Protein AF-A0A7S1F4M5-F1 (afdb_monomer_lite)

Foldseek 3Di:
DDADDDDDDPDPDDDDDDDDDDDDDDDDDDDDDDDDDDDDDDDDDPPPPPPPPDDDDPDDPPDDPDPDPFYEAEAEAAQCALVPVVVVVCVQVVHDNVPGPYYAYEAEHQDQVNVVSLVVVCVVPPPRYDYHYNPDDDDDDDDDDDDDPPPDPPDDPD

pLDDT: mean 70.8, std 24.39, range [31.34, 98.19]

Organism: Noctiluca scintillans (NCBI:txid2966)

Structure (mmCIF, N/CA/C/O backbone):
data_AF-A0A7S1F4M5-F1
#
_entry.id   AF-A0A7S1F4M5-F1
#
loop_
_atom_site.group_PDB
_atom_site.id
_atom_site.type_symbol
_atom_site.label_atom_id
_atom_site.label_alt_id
_atom_site.label_comp_id
_atom_site.label_asym_id
_atom_site.label_entity_id
_atom_site.label_seq_id
_atom_site.pdbx_PDB_ins_code
_atom_site.Cartn_x
_atom_site.Cartn_y
_atom_site.Cartn_z
_atom_site.occupancy
_atom_site.B_iso_or_equiv
_atom_site.auth_seq_id
_atom_site.auth_comp_id
_atom_site.auth_asym_id
_atom_site.auth_atom_id
_atom_site.pd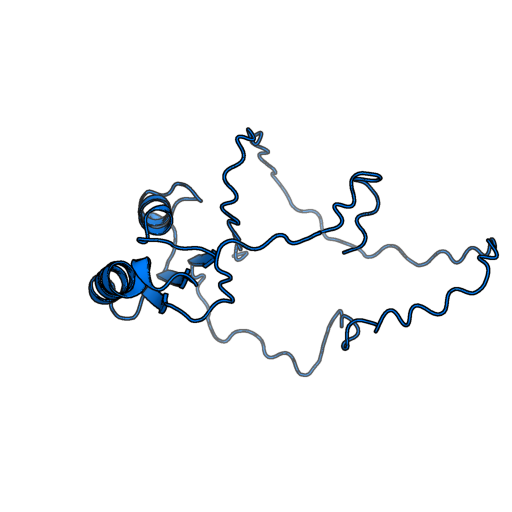bx_PDB_model_num
ATOM 1 N N . MET A 1 1 ? 18.907 2.461 -12.828 1.00 35.09 1 MET A N 1
ATOM 2 C CA . MET A 1 1 ? 17.704 3.232 -12.446 1.00 35.09 1 MET A CA 1
ATOM 3 C C . MET A 1 1 ? 17.671 3.267 -10.923 1.00 35.09 1 MET A C 1
ATOM 5 O O . MET A 1 1 ? 17.673 2.179 -10.357 1.00 35.09 1 MET A O 1
ATOM 9 N N . PRO A 1 2 ? 17.770 4.424 -10.244 1.00 32.53 2 PRO A N 1
ATOM 10 C CA . PRO A 1 2 ? 17.707 4.450 -8.785 1.00 32.53 2 PRO A CA 1
ATOM 11 C C . PRO A 1 2 ? 16.280 4.119 -8.330 1.00 32.53 2 PRO A C 1
ATOM 13 O O . PRO A 1 2 ? 15.313 4.613 -8.906 1.00 32.53 2 PRO A O 1
ATOM 16 N N . ALA A 1 3 ? 16.154 3.247 -7.332 1.00 31.34 3 ALA A N 1
ATOM 17 C CA . ALA A 1 3 ? 14.890 3.010 -6.650 1.00 31.34 3 ALA A CA 1
ATOM 18 C C . ALA A 1 3 ? 14.634 4.192 -5.708 1.00 31.34 3 ALA A C 1
ATOM 20 O O . ALA A 1 3 ? 15.460 4.483 -4.844 1.00 31.34 3 ALA A O 1
ATOM 21 N N . VAL A 1 4 ? 13.522 4.893 -5.906 1.00 36.38 4 VAL A N 1
ATOM 22 C CA . VAL A 1 4 ? 13.060 5.937 -4.989 1.00 36.38 4 VAL A CA 1
ATOM 23 C C . VAL A 1 4 ? 12.174 5.248 -3.956 1.00 36.38 4 VAL A C 1
ATOM 25 O O . VAL A 1 4 ? 11.145 4.677 -4.310 1.00 36.38 4 VAL A O 1
ATOM 28 N N . PHE A 1 5 ? 12.606 5.258 -2.698 1.00 31.44 5 PHE A N 1
ATOM 29 C CA . PHE A 1 5 ? 11.812 4.792 -1.566 1.00 31.44 5 PHE A CA 1
ATOM 30 C C . PHE A 1 5 ? 11.112 6.003 -0.954 1.00 31.44 5 PHE A C 1
ATOM 32 O O . PHE A 1 5 ? 11.776 6.926 -0.487 1.00 31.44 5 PHE A O 1
ATOM 39 N N . ILE A 1 6 ? 9.781 6.013 -0.985 1.00 41.81 6 ILE A N 1
ATOM 40 C CA . ILE A 1 6 ? 8.967 7.031 -0.320 1.00 41.81 6 ILE A CA 1
ATOM 41 C C . ILE A 1 6 ? 8.273 6.332 0.839 1.00 41.81 6 ILE A C 1
ATOM 43 O O . ILE A 1 6 ? 7.381 5.514 0.632 1.00 41.81 6 ILE A O 1
ATOM 47 N N . VAL A 1 7 ? 8.720 6.634 2.054 1.00 34.84 7 VAL A N 1
ATOM 48 C CA . VAL A 1 7 ? 8.023 6.260 3.285 1.00 34.84 7 VAL A CA 1
ATOM 49 C C . VAL A 1 7 ? 7.142 7.450 3.643 1.00 34.84 7 VAL A C 1
ATOM 51 O O . VAL A 1 7 ? 7.656 8.506 4.011 1.00 34.84 7 VAL A O 1
ATOM 54 N N . SER A 1 8 ? 5.827 7.318 3.468 1.00 40.72 8 SER A N 1
ATOM 55 C CA . SER A 1 8 ? 4.873 8.327 3.926 1.00 40.72 8 SER A CA 1
ATOM 56 C C . SER A 1 8 ? 4.422 7.939 5.332 1.00 40.72 8 SER A C 1
ATOM 58 O O . SER A 1 8 ? 3.756 6.930 5.523 1.00 40.72 8 SER A O 1
ATOM 60 N N . LEU A 1 9 ? 4.838 8.723 6.324 1.00 36.06 9 LEU A N 1
ATOM 61 C CA . LEU A 1 9 ? 4.267 8.694 7.668 1.00 36.06 9 LEU A CA 1
ATOM 62 C C . LEU A 1 9 ? 3.136 9.720 7.687 1.00 36.06 9 LEU A C 1
ATOM 64 O O . LEU A 1 9 ? 3.389 10.921 7.785 1.00 36.06 9 LEU A O 1
ATOM 68 N N . SER A 1 10 ? 1.894 9.265 7.549 1.00 36.19 10 SER A N 1
ATOM 69 C CA . SER A 1 10 ? 0.720 10.131 7.659 1.00 36.19 10 SER A CA 1
ATOM 70 C C . SER A 1 10 ? 0.434 10.431 9.132 1.00 36.19 10 SER A C 1
ATOM 72 O O . SER A 1 10 ? -0.481 9.879 9.731 1.00 36.19 10 SER A O 1
ATOM 74 N N . PHE A 1 11 ? 1.216 11.327 9.735 1.00 35.19 11 PHE A N 1
ATOM 75 C CA . PHE A 1 11 ? 0.736 12.091 10.884 1.00 35.19 11 PHE A CA 1
ATOM 76 C C . PHE A 1 11 ? -0.066 13.275 10.348 1.00 35.19 11 PHE A C 1
ATOM 78 O O . PHE A 1 11 ? 0.411 14.024 9.497 1.00 35.19 11 PHE A O 1
ATOM 85 N N . VAL A 1 12 ? -1.294 13.446 10.837 1.00 39.84 12 VAL A N 1
ATOM 86 C CA . VAL A 1 12 ? -2.144 14.598 10.517 1.00 39.84 12 VAL A CA 1
ATOM 87 C C . VAL A 1 12 ? -1.520 15.849 11.142 1.00 39.84 12 VAL A C 1
ATOM 89 O O . VAL A 1 12 ? -1.871 16.264 12.240 1.00 39.84 12 VAL A O 1
ATOM 92 N N . ALA A 1 13 ? -0.553 16.444 10.454 1.00 36.97 13 ALA A N 1
ATOM 93 C CA . ALA A 1 13 ? -0.017 17.757 10.762 1.00 36.97 13 ALA A CA 1
ATOM 94 C C . ALA A 1 13 ? 0.169 18.507 9.442 1.00 36.97 13 ALA A C 1
ATOM 96 O O . ALA A 1 13 ? 0.966 18.118 8.592 1.00 36.97 13 ALA A O 1
ATOM 97 N N . ASN A 1 14 ? -0.612 19.575 9.268 1.00 39.06 14 ASN A N 1
ATOM 98 C CA . ASN A 1 14 ? -0.463 20.529 8.175 1.00 39.06 14 ASN A CA 1
ATOM 99 C C . ASN A 1 14 ? 0.981 21.049 8.138 1.00 39.06 14 ASN A C 1
ATOM 101 O O . ASN A 1 14 ? 1.349 21.902 8.944 1.00 39.06 14 ASN A O 1
ATOM 105 N N . LEU A 1 15 ? 1.785 20.569 7.190 1.00 34.06 15 LEU A N 1
ATOM 106 C CA . LEU A 1 15 ? 3.085 21.151 6.890 1.00 34.06 15 LEU A CA 1
ATOM 107 C C . LEU A 1 15 ? 3.311 21.156 5.376 1.00 34.06 15 LEU A C 1
ATOM 109 O O . LEU A 1 15 ? 3.397 20.116 4.727 1.00 34.06 15 LEU A O 1
ATOM 113 N N . TYR A 1 16 ? 3.375 22.363 4.819 1.00 35.25 16 TYR A N 1
ATOM 114 C CA . TYR A 1 16 ? 3.727 22.621 3.428 1.00 35.25 16 TYR A CA 1
ATOM 115 C C . TYR A 1 16 ? 5.172 22.173 3.173 1.00 35.25 16 TYR A C 1
ATOM 117 O O . TYR A 1 16 ? 6.087 22.667 3.831 1.00 35.25 16 TYR A O 1
ATOM 125 N N . ILE A 1 17 ? 5.396 21.285 2.200 1.00 36.62 17 ILE A N 1
ATOM 126 C CA . ILE A 1 17 ? 6.747 20.936 1.744 1.00 36.62 17 ILE A CA 1
ATOM 127 C C . ILE A 1 17 ? 7.027 21.600 0.395 1.00 36.62 17 ILE A C 1
ATOM 129 O O . ILE A 1 17 ? 6.316 21.419 -0.591 1.00 36.62 17 ILE A O 1
ATOM 133 N N . VAL A 1 18 ? 8.101 22.387 0.407 1.00 35.84 18 VAL A N 1
ATOM 134 C CA . VAL A 1 18 ? 8.717 23.099 -0.712 1.00 35.84 18 VAL A CA 1
ATOM 135 C C . VAL A 1 18 ? 9.289 22.101 -1.723 1.00 35.84 18 VAL A C 1
ATOM 137 O O . VAL A 1 18 ? 10.049 21.201 -1.374 1.00 35.84 18 VAL A O 1
ATOM 140 N N . THR A 1 19 ? 8.964 22.290 -3.000 1.00 39.75 19 THR A N 1
ATOM 141 C CA . THR A 1 19 ? 9.578 21.584 -4.130 1.00 39.75 19 THR A CA 1
ATOM 142 C C . THR A 1 19 ? 11.068 21.908 -4.242 1.00 39.75 19 THR A C 1
ATOM 144 O O . THR A 1 19 ? 11.424 23.050 -4.531 1.00 39.75 19 THR A O 1
ATOM 147 N N . ALA A 1 20 ? 11.935 20.901 -4.114 1.00 35.94 20 ALA A N 1
ATOM 148 C CA . ALA A 1 20 ? 13.332 20.982 -4.534 1.00 35.94 20 ALA A CA 1
ATOM 149 C C . ALA A 1 20 ? 13.556 20.084 -5.760 1.00 35.94 20 ALA A C 1
ATOM 151 O O . ALA A 1 20 ? 13.644 18.861 -5.665 1.00 35.94 20 ALA A O 1
ATOM 152 N N . LEU A 1 21 ? 13.651 20.706 -6.936 1.00 46.22 21 LEU A N 1
ATOM 153 C CA . LEU A 1 21 ? 14.228 20.083 -8.124 1.00 46.22 21 LEU A CA 1
ATOM 154 C C . LEU A 1 21 ? 15.740 19.959 -7.897 1.00 46.22 21 LEU A C 1
ATOM 156 O O . LEU A 1 21 ? 16.425 20.977 -7.853 1.00 46.22 21 LEU A O 1
ATOM 160 N N . SER A 1 22 ? 16.275 18.742 -7.787 1.00 37.22 22 SER A N 1
ATOM 161 C CA . SER A 1 22 ? 17.727 18.531 -7.752 1.00 37.22 22 SER A CA 1
ATOM 162 C C . SER A 1 22 ? 18.184 17.739 -8.973 1.00 37.22 22 SER A C 1
ATOM 164 O O . SER A 1 22 ? 17.932 16.542 -9.113 1.00 37.22 22 SER A O 1
ATOM 166 N N . ARG A 1 23 ? 18.826 18.460 -9.898 1.00 45.19 23 ARG A N 1
ATOM 167 C CA . ARG A 1 23 ? 19.622 17.899 -10.992 1.00 45.19 23 ARG A CA 1
ATOM 168 C C . ARG A 1 23 ? 20.991 17.505 -10.428 1.00 45.19 23 ARG A C 1
ATOM 170 O O . ARG A 1 23 ? 21.571 18.275 -9.676 1.00 45.19 23 ARG A O 1
ATOM 177 N N . TYR A 1 24 ? 21.518 16.375 -10.904 1.00 44.22 24 TYR A N 1
ATOM 178 C CA . TYR A 1 24 ? 22.893 15.887 -10.706 1.00 44.22 24 TYR A CA 1
ATOM 179 C C . TYR A 1 24 ? 23.285 15.495 -9.270 1.00 44.22 24 TYR A C 1
ATOM 181 O O . TYR A 1 24 ? 23.567 16.331 -8.422 1.00 44.22 24 TYR A O 1
ATOM 189 N N . ALA A 1 25 ? 23.422 14.186 -9.035 1.00 36.75 25 ALA A N 1
ATOM 190 C CA . ALA A 1 25 ? 24.125 13.658 -7.870 1.00 36.75 25 ALA A CA 1
ATOM 191 C C . ALA A 1 25 ? 25.639 13.601 -8.166 1.00 36.75 25 ALA A C 1
ATOM 193 O O . ALA A 1 25 ? 26.043 12.843 -9.055 1.00 36.75 25 ALA A O 1
ATOM 194 N N . PRO A 1 26 ? 26.500 14.366 -7.469 1.00 40.25 26 PRO A N 1
ATOM 195 C CA . PRO A 1 26 ? 27.931 14.123 -7.511 1.00 40.25 26 PRO A CA 1
ATOM 196 C C . PRO A 1 26 ? 28.289 12.867 -6.707 1.00 40.25 26 PRO A C 1
ATOM 198 O O . PRO A 1 26 ? 27.653 12.502 -5.719 1.00 40.25 26 PRO A O 1
ATOM 201 N N . ARG A 1 27 ? 29.345 12.206 -7.178 1.00 42.59 27 ARG A N 1
ATOM 202 C CA . ARG A 1 27 ? 30.006 11.041 -6.587 1.00 42.59 27 ARG A CA 1
ATOM 203 C C . ARG A 1 27 ? 30.399 11.344 -5.133 1.00 42.59 27 ARG A C 1
ATOM 205 O O . ARG A 1 27 ? 31.272 12.176 -4.905 1.00 42.59 27 ARG A O 1
ATOM 212 N N . MET A 1 28 ? 29.774 10.669 -4.166 1.00 34.53 28 MET A N 1
ATOM 213 C CA . MET A 1 28 ? 30.182 10.749 -2.760 1.00 34.53 28 MET A CA 1
ATOM 214 C C . MET A 1 28 ? 31.561 10.101 -2.597 1.00 34.53 28 MET A C 1
ATOM 216 O O . MET A 1 28 ? 31.720 8.897 -2.796 1.00 34.53 28 MET A O 1
ATOM 220 N N . VAL A 1 29 ? 32.559 10.910 -2.252 1.00 40.06 29 VAL A N 1
ATOM 221 C CA . VAL A 1 29 ? 33.837 10.448 -1.703 1.00 40.06 29 VAL A CA 1
ATOM 222 C C . VAL A 1 29 ? 33.723 10.589 -0.183 1.00 40.06 29 VAL A C 1
ATOM 224 O O . VAL A 1 29 ? 33.349 11.671 0.274 1.00 40.06 29 VAL A O 1
ATOM 227 N N . PRO A 1 30 ? 33.999 9.543 0.615 1.00 38.59 30 PRO A N 1
ATOM 228 C CA . PRO A 1 30 ? 33.957 9.665 2.066 1.00 38.59 30 PRO A CA 1
ATOM 229 C C . PRO A 1 30 ? 35.081 10.602 2.545 1.00 38.59 30 PRO A C 1
ATOM 231 O O . PRO A 1 30 ? 36.229 10.432 2.119 1.00 38.59 30 PRO A O 1
ATOM 234 N N . PRO A 1 31 ? 34.797 11.589 3.415 1.00 39.34 31 PRO A N 1
ATOM 235 C CA . PRO A 1 31 ? 35.844 12.389 4.030 1.00 39.34 31 PRO A CA 1
ATOM 236 C C . PRO A 1 31 ? 36.670 11.525 4.990 1.00 39.34 31 PRO A C 1
ATOM 238 O O . PRO A 1 31 ? 36.135 10.756 5.789 1.00 39.34 31 PRO A O 1
ATOM 241 N N . GLN A 1 32 ? 37.993 11.653 4.887 1.00 37.88 32 GLN A N 1
ATOM 242 C CA . GLN A 1 32 ? 38.937 11.025 5.803 1.00 37.88 32 GLN A CA 1
ATOM 243 C C . GLN A 1 32 ? 38.797 11.603 7.215 1.00 37.88 32 GLN A C 1
ATOM 245 O O . GLN A 1 32 ? 38.576 12.798 7.409 1.00 37.88 32 GLN A O 1
ATOM 250 N N . SER A 1 33 ? 38.953 10.711 8.190 1.00 42.22 33 SER A N 1
ATOM 251 C CA . SER A 1 33 ? 38.951 10.968 9.624 1.00 42.22 33 SER A CA 1
ATOM 252 C C . SER A 1 33 ? 39.884 12.109 10.033 1.00 42.22 33 SER A C 1
ATOM 254 O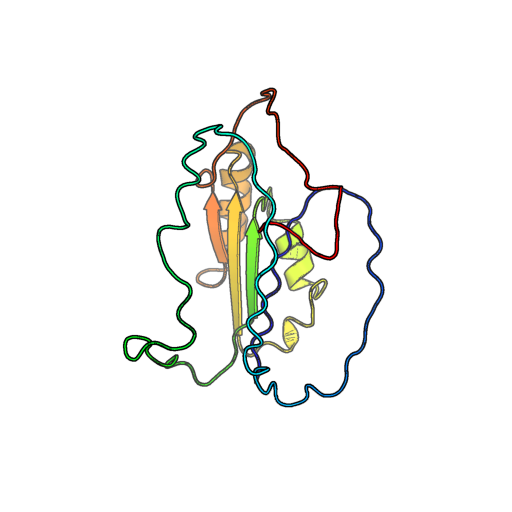 O . SER A 1 33 ? 41.075 12.074 9.725 1.00 42.22 33 SER A O 1
ATOM 256 N N . MET A 1 34 ? 39.376 13.028 10.849 1.00 36.84 34 MET A N 1
ATOM 257 C CA . MET A 1 34 ? 40.193 13.860 11.730 1.00 36.84 34 MET A CA 1
ATOM 258 C C . MET A 1 34 ? 39.780 13.549 13.168 1.00 36.84 34 MET A C 1
ATOM 260 O O . MET A 1 34 ? 38.696 13.914 13.619 1.00 36.84 34 MET A O 1
ATOM 264 N N . LEU A 1 35 ? 40.654 12.822 13.862 1.00 44.75 35 LEU A N 1
ATOM 265 C CA . LEU A 1 35 ? 40.669 12.705 15.314 1.00 44.75 35 LEU A CA 1
ATOM 266 C C . LEU A 1 35 ? 40.828 14.117 15.900 1.00 44.75 35 LEU A C 1
ATOM 268 O O . LEU A 1 35 ? 41.774 14.811 15.529 1.00 44.75 35 LEU A O 1
ATOM 272 N N . ASN A 1 36 ? 39.980 14.527 16.846 1.00 40.47 36 ASN A N 1
ATOM 273 C CA . ASN A 1 36 ? 40.417 15.518 17.824 1.00 40.47 36 ASN A CA 1
ATOM 274 C C . ASN A 1 36 ? 39.769 15.298 19.195 1.00 40.47 36 ASN A C 1
ATOM 276 O O . ASN A 1 36 ? 38.550 15.290 19.358 1.00 40.47 36 ASN A O 1
ATOM 280 N N . THR A 1 37 ? 40.648 15.089 20.164 1.00 45.53 37 THR A N 1
ATOM 281 C CA . THR A 1 37 ? 40.430 14.917 21.596 1.00 45.53 37 THR A CA 1
ATOM 282 C C . THR A 1 37 ? 40.075 16.249 22.257 1.00 45.53 37 THR A C 1
ATOM 284 O O . THR A 1 37 ? 40.861 17.189 22.204 1.00 45.53 37 THR A O 1
ATOM 287 N N . GLY A 1 38 ? 38.935 16.314 22.946 1.00 36.06 38 GLY A N 1
ATOM 288 C CA . GLY A 1 38 ? 38.570 17.439 23.810 1.00 36.06 38 GLY A CA 1
ATOM 289 C C . GLY A 1 38 ? 37.438 17.040 24.750 1.00 36.06 38 GLY A C 1
ATOM 290 O O . GLY A 1 38 ? 36.303 16.875 24.317 1.00 36.06 38 GLY A O 1
ATOM 291 N N . GLY A 1 39 ? 37.780 16.793 26.015 1.00 41.50 39 GLY A N 1
ATOM 292 C CA . GLY A 1 39 ? 36.909 16.172 27.007 1.00 41.50 39 GLY A CA 1
ATOM 293 C C . GLY A 1 39 ? 35.770 17.052 27.520 1.00 41.50 39 GLY A C 1
ATOM 294 O O . GLY A 1 39 ? 35.924 18.252 27.723 1.00 41.50 39 GLY A O 1
ATOM 295 N N . LEU A 1 40 ? 34.653 16.391 27.823 1.00 40.88 40 LEU A N 1
ATOM 296 C CA . LEU A 1 40 ? 33.634 16.843 28.764 1.00 40.88 40 LEU A CA 1
ATOM 297 C C . LEU A 1 40 ? 33.268 15.650 29.653 1.00 40.88 40 LEU A C 1
ATOM 299 O O . LEU A 1 40 ? 32.681 14.667 29.204 1.00 40.88 40 LEU A O 1
ATOM 303 N N . THR A 1 41 ? 33.663 15.727 30.918 1.00 42.47 41 THR A N 1
ATOM 304 C CA . THR A 1 41 ? 33.277 14.806 31.987 1.00 42.47 41 THR A CA 1
ATOM 305 C C . THR A 1 41 ? 31.799 15.008 32.313 1.00 42.47 41 THR A C 1
ATOM 307 O O . THR A 1 41 ? 31.405 16.074 32.781 1.00 42.47 41 THR A O 1
ATOM 310 N N . LYS A 1 42 ? 30.972 13.979 32.091 1.00 40.31 42 LYS A N 1
ATOM 311 C CA . LYS A 1 42 ? 29.582 13.930 32.564 1.00 40.31 42 LYS A CA 1
ATOM 312 C C . LYS A 1 42 ? 29.480 12.876 33.666 1.00 40.31 42 LYS A C 1
ATOM 314 O O . LYS A 1 42 ? 29.899 11.736 33.491 1.00 40.31 42 LYS A O 1
ATOM 319 N N . THR A 1 43 ? 28.998 13.307 34.823 1.00 40.78 43 THR A N 1
ATOM 320 C CA . THR A 1 43 ? 28.825 12.524 36.046 1.00 40.78 43 THR A CA 1
ATOM 321 C C . THR A 1 43 ? 27.838 11.367 35.858 1.00 40.78 43 THR A C 1
ATOM 323 O O . THR A 1 43 ? 26.845 11.482 35.144 1.00 40.78 43 THR A O 1
ATOM 326 N N . ASN A 1 44 ? 28.165 10.246 36.508 1.00 50.31 44 ASN A N 1
ATOM 327 C CA . ASN A 1 44 ? 27.532 8.929 36.431 1.00 50.31 44 ASN A CA 1
ATOM 328 C C . ASN A 1 44 ? 26.005 8.957 36.649 1.00 50.31 44 ASN A C 1
ATOM 330 O O . ASN A 1 44 ? 25.527 8.992 37.780 1.00 50.31 44 ASN A O 1
ATOM 334 N N . GLY A 1 45 ? 25.250 8.846 35.560 1.00 48.34 45 GLY A N 1
ATOM 335 C CA . GLY A 1 45 ? 23.941 8.203 35.546 1.00 48.34 45 GLY A CA 1
ATOM 336 C C . GLY A 1 45 ? 24.054 7.009 34.613 1.00 48.34 45 GLY A C 1
ATOM 337 O O . GLY A 1 45 ? 24.195 7.195 33.407 1.00 48.34 45 GLY A O 1
ATOM 338 N N . THR A 1 46 ? 24.078 5.793 35.157 1.00 44.66 46 THR A N 1
ATOM 339 C CA . THR A 1 46 ? 24.234 4.553 34.384 1.00 44.66 46 THR A CA 1
ATOM 340 C C . THR A 1 46 ? 22.931 4.237 33.653 1.00 44.66 46 THR A C 1
ATOM 342 O O . THR A 1 46 ? 22.190 3.333 34.015 1.00 44.66 46 THR A O 1
ATOM 345 N N . THR A 1 47 ? 22.615 5.020 32.626 1.00 48.16 47 THR A N 1
ATOM 346 C CA . THR A 1 47 ? 21.654 4.624 31.602 1.00 48.16 47 THR A CA 1
ATOM 347 C C . THR A 1 47 ? 22.432 3.741 30.639 1.00 48.16 47 THR A C 1
ATOM 349 O O . THR A 1 47 ? 23.238 4.230 29.849 1.00 48.16 47 THR A O 1
ATOM 352 N N . THR A 1 48 ? 22.261 2.423 30.740 1.00 42.41 48 THR A N 1
ATOM 353 C CA . THR A 1 48 ? 22.711 1.504 29.693 1.00 42.41 48 THR A CA 1
ATOM 354 C C . THR A 1 48 ? 21.869 1.789 28.459 1.00 42.41 48 THR A C 1
ATOM 356 O O . THR A 1 48 ? 20.818 1.186 28.262 1.00 42.41 48 THR A O 1
ATOM 359 N N . VAL A 1 49 ? 22.301 2.761 27.655 1.00 51.09 49 VAL A N 1
ATOM 360 C CA . VAL A 1 49 ? 21.864 2.884 26.269 1.00 51.09 49 VAL A CA 1
ATOM 361 C C . VAL A 1 49 ? 22.322 1.586 25.628 1.00 51.09 49 VAL A C 1
ATOM 363 O O . VAL A 1 49 ? 23.513 1.408 25.372 1.00 51.09 49 VAL A O 1
ATOM 366 N N . SER A 1 50 ? 21.410 0.623 25.491 1.00 52.22 50 SER A N 1
ATOM 367 C CA . SER A 1 50 ? 21.684 -0.563 24.699 1.00 52.22 50 SER A CA 1
ATOM 368 C C . SER A 1 50 ? 22.022 -0.042 23.313 1.00 52.22 50 SER A C 1
ATOM 370 O O . SER A 1 50 ? 21.151 0.488 22.620 1.00 52.22 50 SER A O 1
ATOM 372 N N . SER A 1 51 ? 23.302 -0.107 22.951 1.00 52.31 51 SER A N 1
ATOM 373 C CA . SER A 1 51 ? 23.741 0.136 21.587 1.00 52.31 51 SER A CA 1
ATOM 374 C C . SER A 1 51 ? 22.822 -0.650 20.663 1.00 52.31 51 SER A C 1
ATOM 376 O O . SER A 1 51 ? 22.511 -1.805 20.979 1.00 52.31 51 SER A O 1
ATOM 378 N N . SER A 1 52 ? 22.387 -0.037 19.557 1.00 54.31 52 SER A N 1
ATOM 379 C CA . SER A 1 52 ? 21.687 -0.773 18.504 1.00 54.31 52 SER A CA 1
ATOM 380 C C . SER A 1 52 ? 22.422 -2.105 18.283 1.00 54.31 52 SER A C 1
ATOM 382 O O . SER A 1 52 ? 23.654 -2.091 18.184 1.00 54.31 52 SER A O 1
ATOM 384 N N . PRO A 1 53 ? 21.726 -3.256 18.310 1.00 63.50 53 PRO A N 1
ATOM 385 C CA . PRO A 1 53 ? 22.357 -4.575 18.388 1.00 63.50 53 PRO A CA 1
ATOM 386 C C . PRO A 1 53 ? 23.235 -4.919 17.174 1.00 63.50 53 PRO A C 1
ATOM 388 O O . PRO A 1 53 ? 23.897 -5.954 17.170 1.00 63.50 53 PRO A O 1
ATOM 391 N N . CYS A 1 54 ? 23.267 -4.060 16.157 1.00 71.69 54 CYS A N 1
ATOM 392 C CA . CYS A 1 54 ? 24.127 -4.173 14.995 1.00 71.69 54 CYS A CA 1
ATOM 393 C C . CYS A 1 54 ? 24.917 -2.878 14.753 1.00 71.69 54 CYS A C 1
ATOM 395 O O . CYS A 1 54 ? 24.386 -1.768 14.808 1.00 71.69 54 CYS A O 1
ATOM 397 N N . ALA A 1 55 ? 26.204 -3.036 14.438 1.00 79.62 55 ALA A N 1
ATOM 398 C CA . ALA A 1 55 ? 26.987 -1.980 13.814 1.00 79.62 55 ALA A CA 1
ATOM 399 C C . ALA A 1 55 ? 26.550 -1.850 12.347 1.00 79.62 55 ALA A C 1
ATOM 401 O O . ALA A 1 55 ? 26.408 -2.859 11.655 1.00 79.62 55 ALA A O 1
ATOM 402 N N . CYS A 1 56 ? 26.338 -0.626 11.862 1.00 79.19 56 CYS A N 1
ATOM 403 C CA . CYS A 1 56 ? 26.067 -0.397 10.445 1.00 79.19 56 CYS A CA 1
ATOM 404 C C . CYS A 1 56 ? 27.290 -0.817 9.614 1.00 79.19 56 CYS A C 1
ATOM 406 O O . CYS A 1 56 ? 28.355 -0.209 9.722 1.00 79.19 56 CYS A O 1
ATOM 408 N N . GLU A 1 57 ? 27.145 -1.840 8.773 1.00 85.88 57 GLU A N 1
ATOM 409 C CA . GLU A 1 57 ? 28.175 -2.235 7.810 1.00 85.88 57 GLU A CA 1
ATOM 410 C C . GLU A 1 57 ? 28.042 -1.381 6.544 1.00 85.88 57 GLU A C 1
ATOM 412 O O . GLU A 1 57 ? 26.949 -1.222 6.005 1.00 85.88 57 GLU A O 1
ATOM 417 N N . THR A 1 58 ? 29.144 -0.815 6.047 1.00 84.69 58 THR A N 1
ATOM 418 C CA . THR A 1 58 ? 29.140 -0.053 4.783 1.00 84.69 58 THR A CA 1
ATOM 419 C C . THR A 1 58 ? 29.124 -0.963 3.555 1.00 84.69 58 THR A C 1
ATOM 421 O O . THR A 1 58 ? 28.666 -0.557 2.487 1.00 84.69 58 THR A O 1
ATOM 424 N N . ALA A 1 59 ? 29.618 -2.191 3.704 1.00 85.25 59 ALA A N 1
ATOM 425 C CA . ALA A 1 59 ? 29.567 -3.258 2.719 1.00 85.25 59 ALA A CA 1
ATOM 426 C C . ALA A 1 59 ? 29.700 -4.608 3.434 1.00 85.25 59 ALA A C 1
ATOM 428 O O . ALA A 1 59 ? 30.477 -4.724 4.380 1.00 85.25 59 ALA A O 1
ATOM 429 N N . SER A 1 60 ? 29.000 -5.629 2.940 1.00 89.44 60 SER A N 1
ATOM 430 C CA . SER A 1 60 ? 29.104 -6.997 3.448 1.00 89.44 60 SER A CA 1
ATOM 431 C C . SER A 1 60 ? 29.225 -7.981 2.285 1.00 89.44 60 SER A C 1
ATOM 433 O O . SER A 1 60 ? 28.418 -7.909 1.355 1.00 89.44 60 SER A O 1
ATOM 435 N N . PRO A 1 61 ? 30.173 -8.936 2.307 1.00 88.56 61 PRO A N 1
ATOM 436 C CA . PRO A 1 61 ? 30.250 -9.984 1.287 1.00 88.56 61 PRO A CA 1
ATOM 437 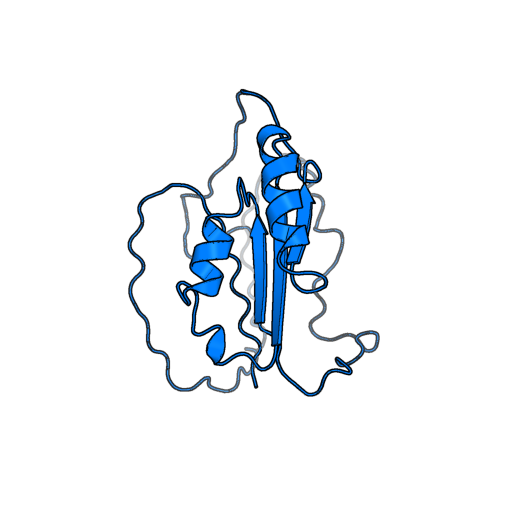C C . PRO A 1 61 ? 29.048 -10.943 1.338 1.00 88.56 61 PRO A C 1
ATOM 439 O O . PRO A 1 61 ? 28.827 -11.696 0.394 1.00 88.56 61 PRO A O 1
ATOM 442 N N . LEU A 1 62 ? 28.269 -10.913 2.426 1.00 88.62 62 LEU A N 1
ATOM 443 C CA . LEU A 1 62 ? 27.023 -11.667 2.575 1.00 88.62 62 LEU A CA 1
ATOM 444 C C . LEU A 1 62 ? 25.846 -11.030 1.821 1.00 88.62 62 LEU A C 1
ATOM 446 O O . LEU A 1 62 ? 24.811 -11.672 1.648 1.00 88.62 62 LEU A O 1
ATOM 450 N N . TRP A 1 63 ? 25.968 -9.773 1.384 1.00 90.50 63 TRP A N 1
ATOM 451 C CA . TRP A 1 63 ? 24.909 -9.105 0.637 1.00 90.50 63 TRP A CA 1
ATOM 452 C C . TRP A 1 63 ? 24.868 -9.611 -0.799 1.00 90.50 63 TRP A C 1
ATOM 454 O O . TRP A 1 63 ? 25.808 -9.446 -1.575 1.00 90.50 63 TRP A O 1
ATOM 464 N N . VAL A 1 64 ? 23.737 -10.204 -1.163 1.00 92.62 64 VAL A N 1
ATOM 465 C CA . VAL A 1 64 ? 23.499 -10.693 -2.517 1.00 92.62 64 VAL A CA 1
ATOM 466 C C . VAL A 1 64 ? 22.889 -9.563 -3.352 1.00 92.62 64 VAL A C 1
ATOM 468 O O . VAL A 1 64 ? 21.903 -8.958 -2.922 1.00 92.62 64 VAL A O 1
ATOM 471 N N . PRO A 1 65 ? 23.428 -9.266 -4.549 1.00 87.12 65 PRO A N 1
ATOM 472 C CA . PRO A 1 65 ? 22.807 -8.314 -5.457 1.00 87.12 65 PRO A CA 1
ATOM 473 C C . PRO A 1 65 ? 21.371 -8.731 -5.805 1.00 87.12 65 PRO A C 1
ATOM 475 O O . PRO A 1 65 ? 21.094 -9.925 -5.951 1.00 87.12 65 PRO A O 1
ATOM 478 N N . PRO A 1 66 ? 20.444 -7.777 -5.989 1.00 87.62 66 PRO A N 1
ATOM 479 C CA . PRO A 1 66 ? 19.089 -8.114 -6.393 1.00 87.62 66 PRO A CA 1
ATOM 480 C C . PRO A 1 66 ? 19.104 -8.804 -7.762 1.00 87.62 66 PRO A C 1
ATOM 482 O O . PRO A 1 66 ? 19.694 -8.304 -8.717 1.00 87.62 66 PRO A O 1
ATOM 485 N N . SER A 1 67 ? 18.399 -9.931 -7.875 1.00 89.50 67 SER A N 1
ATOM 486 C CA . SER A 1 67 ? 18.233 -10.660 -9.142 1.00 89.50 67 SER A CA 1
ATOM 487 C C . SER A 1 67 ? 17.358 -9.913 -10.156 1.00 89.50 67 SER A C 1
ATOM 489 O O . SER A 1 67 ? 17.358 -10.224 -11.346 1.00 89.50 67 SER A O 1
ATOM 491 N N . ARG A 1 68 ? 16.590 -8.923 -9.693 1.00 85.81 68 ARG A N 1
ATOM 492 C CA . ARG A 1 68 ? 15.658 -8.153 -10.514 1.00 85.81 68 ARG A CA 1
ATOM 493 C C . ARG A 1 68 ? 16.403 -7.136 -11.381 1.00 85.81 68 ARG A C 1
ATOM 495 O O . ARG A 1 68 ? 17.139 -6.300 -10.869 1.00 85.81 68 ARG A O 1
ATOM 502 N N . THR A 1 69 ? 16.129 -7.148 -12.683 1.00 86.56 69 THR A N 1
ATOM 503 C CA . THR A 1 69 ? 16.744 -6.232 -13.661 1.00 86.56 69 THR A CA 1
ATOM 504 C C . THR A 1 69 ? 15.935 -4.956 -13.909 1.00 86.56 69 THR A C 1
ATOM 506 O O . THR A 1 69 ? 16.475 -3.969 -14.406 1.00 86.56 69 THR A O 1
ATOM 509 N N . THR A 1 70 ? 14.653 -4.940 -13.540 1.00 88.31 70 THR A N 1
ATOM 510 C CA . THR A 1 70 ? 13.752 -3.787 -13.683 1.00 88.31 70 THR A CA 1
ATOM 511 C C . THR A 1 70 ? 13.427 -3.150 -12.332 1.00 88.31 70 THR A C 1
ATOM 513 O O . THR A 1 70 ? 13.466 -3.796 -11.287 1.00 88.31 70 THR A O 1
ATOM 516 N N . GLY A 1 71 ? 13.126 -1.850 -12.319 1.00 85.69 71 GLY A N 1
ATOM 517 C CA . GLY A 1 71 ? 12.623 -1.172 -11.121 1.00 85.69 71 GLY A CA 1
ATOM 518 C C . GLY A 1 71 ? 11.179 -1.574 -10.800 1.00 85.69 71 GLY A C 1
ATOM 519 O O . GLY A 1 71 ? 10.399 -1.868 -11.703 1.00 85.69 71 GLY A O 1
ATOM 520 N N . LYS A 1 72 ? 10.814 -1.551 -9.516 1.00 90.12 72 LYS A N 1
ATOM 521 C CA . LYS A 1 72 ? 9.425 -1.628 -9.036 1.00 90.12 72 LYS A CA 1
ATOM 522 C C . LYS A 1 72 ? 9.190 -0.447 -8.104 1.00 90.12 72 LYS A C 1
ATOM 524 O O . LYS A 1 72 ? 10.069 -0.157 -7.292 1.00 90.12 72 LYS A O 1
ATOM 529 N N . CYS A 1 73 ? 8.030 0.186 -8.201 1.00 92.94 73 CYS A N 1
ATOM 530 C CA . CYS A 1 73 ? 7.582 1.159 -7.214 1.00 92.94 73 CYS A CA 1
ATOM 531 C C . CYS A 1 73 ? 6.943 0.425 -6.040 1.00 92.94 73 CYS A C 1
ATOM 533 O O . CYS A 1 73 ? 6.046 -0.390 -6.233 1.00 92.94 73 CYS A O 1
ATOM 535 N N . VAL A 1 74 ? 7.441 0.677 -4.836 1.00 95.44 74 VAL A N 1
ATOM 536 C CA . VAL A 1 74 ? 6.928 0.046 -3.622 1.00 95.44 74 VAL A CA 1
ATOM 537 C C . VAL A 1 74 ? 6.316 1.136 -2.762 1.00 95.44 74 VAL A C 1
ATOM 539 O O . VAL A 1 74 ? 7.002 2.094 -2.412 1.00 95.44 74 VAL A O 1
ATOM 542 N N . PHE A 1 75 ? 5.034 0.985 -2.452 1.00 97.00 75 PHE A N 1
ATOM 543 C CA . PHE A 1 75 ? 4.311 1.851 -1.534 1.00 97.00 75 PHE A CA 1
ATOM 544 C C . PHE A 1 75 ? 4.159 1.134 -0.193 1.00 97.00 75 PHE A C 1
ATOM 546 O O . PHE A 1 75 ? 3.656 0.014 -0.142 1.00 97.00 75 PHE A O 1
ATOM 553 N N . ILE A 1 76 ? 4.640 1.744 0.887 1.00 96.88 76 ILE A N 1
ATOM 554 C CA . ILE A 1 76 ? 4.501 1.205 2.243 1.00 96.88 76 ILE A CA 1
ATOM 555 C C . ILE A 1 76 ? 3.723 2.233 3.043 1.00 96.88 76 ILE A C 1
ATOM 557 O O . ILE A 1 76 ? 4.203 3.349 3.238 1.00 96.88 76 ILE A O 1
ATOM 561 N N . ASP A 1 77 ? 2.536 1.836 3.475 1.00 95.69 77 ASP A N 1
ATOM 562 C CA . ASP A 1 77 ? 1.601 2.691 4.187 1.00 95.69 77 ASP A CA 1
ATOM 563 C C . ASP A 1 77 ? 1.466 2.205 5.627 1.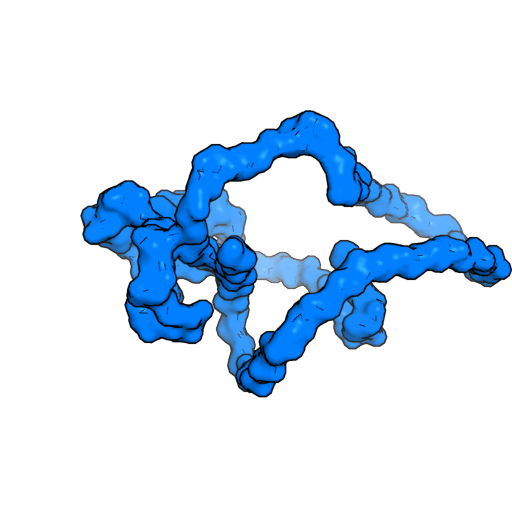00 95.69 77 ASP A C 1
ATOM 565 O O . ASP A 1 77 ? 0.994 1.093 5.874 1.00 95.69 77 ASP A O 1
ATOM 569 N N . LEU A 1 78 ? 1.963 3.005 6.569 1.00 93.62 78 LEU A N 1
ATOM 570 C CA . LEU A 1 78 ? 1.964 2.689 7.994 1.00 93.62 78 LEU A CA 1
ATOM 571 C C . LEU A 1 78 ? 0.844 3.486 8.664 1.00 93.62 78 LEU A C 1
ATOM 573 O O . LEU A 1 78 ? 0.974 4.695 8.848 1.00 93.62 78 LEU A O 1
ATOM 577 N N . GLY A 1 79 ? -0.236 2.800 9.031 1.00 93.00 79 GLY A N 1
ATOM 578 C CA . GLY A 1 79 ? -1.505 3.432 9.396 1.00 93.00 79 GLY A CA 1
ATOM 579 C C . GLY A 1 79 ? -2.411 3.605 8.179 1.00 93.00 79 GLY A C 1
ATOM 580 O O . GLY A 1 79 ? -2.939 4.690 7.946 1.00 93.00 79 GLY A O 1
ATOM 581 N N . ALA A 1 80 ? -2.545 2.541 7.381 1.00 95.88 80 ALA A N 1
ATOM 582 C CA . ALA A 1 80 ? -3.255 2.571 6.107 1.00 95.88 80 ALA A CA 1
ATOM 583 C C . ALA A 1 80 ? -4.761 2.860 6.236 1.00 95.88 80 ALA A C 1
ATOM 585 O O . ALA A 1 80 ? -5.406 3.135 5.223 1.00 95.88 80 ALA A O 1
ATOM 586 N N . ALA A 1 81 ? -5.334 2.780 7.445 1.00 95.00 81 ALA A N 1
ATOM 587 C CA . ALA A 1 81 ? -6.751 2.983 7.717 1.00 95.00 81 ALA A CA 1
ATOM 588 C C . ALA A 1 81 ? -7.626 2.205 6.718 1.00 95.00 81 ALA A C 1
ATOM 590 O O . ALA A 1 81 ? -7.453 1.006 6.546 1.00 95.00 81 ALA A O 1
ATOM 591 N N . ASN A 1 82 ? -8.549 2.860 6.015 1.00 95.31 82 ASN A N 1
ATOM 592 C CA . ASN A 1 82 ? -9.395 2.232 4.997 1.00 95.31 82 ASN A CA 1
ATOM 593 C C . ASN A 1 82 ? -8.759 2.176 3.589 1.00 95.31 82 ASN A C 1
ATOM 595 O O . ASN A 1 82 ? -9.464 1.902 2.619 1.00 95.31 82 ASN A O 1
ATOM 599 N N . GLY A 1 83 ? -7.455 2.434 3.461 1.00 96.44 83 GLY A N 1
ATOM 600 C CA . GLY A 1 83 ? -6.714 2.432 2.198 1.00 96.44 83 GLY A CA 1
ATOM 601 C C . GLY A 1 83 ? -6.798 3.742 1.408 1.00 96.44 83 GLY A C 1
ATOM 602 O O . GLY A 1 83 ? -6.473 3.765 0.223 1.00 96.44 83 GLY A O 1
ATOM 603 N N . ASN A 1 84 ? -7.220 4.844 2.026 1.00 95.88 84 ASN A N 1
ATOM 604 C CA . ASN A 1 84 ? -7.390 6.136 1.358 1.00 95.88 84 ASN A CA 1
ATOM 605 C C . ASN A 1 84 ? -6.072 6.717 0.806 1.00 95.88 84 ASN A C 1
ATOM 607 O O . ASN A 1 84 ? -6.044 7.211 -0.318 1.00 95.88 84 ASN A O 1
ATOM 611 N N . SER A 1 85 ? -4.959 6.617 1.535 1.00 95.25 85 SER A N 1
ATOM 612 C CA . SER A 1 85 ? -3.630 7.027 1.041 1.00 95.25 85 SER A CA 1
ATOM 613 C C . SER A 1 85 ? -3.119 6.129 -0.090 1.00 95.25 85 SER A C 1
ATOM 615 O O . SER A 1 85 ? -2.412 6.594 -0.987 1.00 95.25 85 SER A O 1
ATOM 617 N N . PHE A 1 86 ? -3.532 4.861 -0.125 1.00 97.31 86 PHE A N 1
ATOM 618 C CA . PHE A 1 86 ? -3.263 3.984 -1.263 1.00 97.31 86 PHE A CA 1
ATOM 619 C C . PHE A 1 86 ? -4.014 4.425 -2.532 1.00 97.31 86 PHE A C 1
ATOM 621 O O . PHE A 1 86 ? -3.446 4.384 -3.626 1.00 97.31 86 PHE A O 1
ATOM 628 N N . GLU A 1 87 ? -5.246 4.926 -2.417 1.00 95.81 87 GLU A N 1
ATOM 629 C CA . GLU A 1 87 ? -5.950 5.522 -3.563 1.00 95.81 87 GLU A CA 1
ATOM 630 C C . GLU A 1 87 ? -5.206 6.753 -4.094 1.00 95.81 87 GLU A C 1
ATOM 632 O O . GLU A 1 87 ? -5.064 6.936 -5.304 1.00 95.81 87 GLU A O 1
ATOM 637 N N . GLU A 1 88 ? -4.664 7.584 -3.207 1.00 96.00 88 GLU A N 1
ATOM 638 C CA . GLU A 1 88 ? -3.841 8.726 -3.604 1.00 96.00 88 GLU A CA 1
ATOM 639 C C . GLU A 1 88 ? -2.536 8.304 -4.293 1.00 96.00 88 GLU A C 1
ATOM 641 O O . GLU A 1 88 ? -2.112 8.941 -5.265 1.00 96.00 88 GLU A O 1
ATOM 646 N N . PHE A 1 89 ? -1.916 7.212 -3.834 1.00 95.19 89 PHE A N 1
ATOM 647 C CA . PHE A 1 89 ? -0.771 6.600 -4.502 1.00 95.19 89 PHE A CA 1
ATOM 648 C C . PHE A 1 89 ? -1.110 6.223 -5.945 1.00 95.19 89 PHE A C 1
ATOM 650 O O . PHE A 1 89 ? -0.415 6.668 -6.858 1.00 95.19 89 PHE A O 1
ATOM 657 N N . LEU A 1 90 ? -2.210 5.500 -6.174 1.00 95.44 90 LEU A N 1
ATOM 658 C CA . LEU A 1 90 ? -2.655 5.140 -7.527 1.00 95.44 90 LEU A CA 1
ATOM 659 C C . LEU A 1 90 ? -2.935 6.371 -8.407 1.00 95.44 90 LEU A C 1
ATOM 661 O O . LEU A 1 90 ? -2.713 6.331 -9.616 1.00 95.44 90 LEU A O 1
ATOM 665 N N . ASN A 1 91 ? -3.344 7.485 -7.797 1.00 95.62 91 ASN A N 1
ATOM 666 C CA . ASN A 1 91 ? -3.574 8.771 -8.461 1.00 95.62 91 ASN A CA 1
ATOM 667 C C . ASN A 1 91 ? -2.306 9.631 -8.628 1.00 95.62 91 ASN A C 1
ATOM 669 O O . ASN A 1 91 ? -2.390 10.824 -8.919 1.00 95.62 91 ASN A O 1
ATOM 673 N N . ASN A 1 92 ? -1.121 9.031 -8.504 1.00 94.06 92 ASN A N 1
ATOM 674 C CA . ASN A 1 92 ? 0.187 9.656 -8.705 1.00 94.06 92 ASN A CA 1
ATOM 675 C C . ASN A 1 92 ? 0.572 10.745 -7.685 1.00 94.06 92 ASN A C 1
ATOM 677 O O . ASN A 1 92 ? 1.502 11.515 -7.947 1.00 94.06 92 ASN A O 1
ATOM 681 N N . LYS A 1 93 ? -0.081 10.820 -6.514 1.00 94.50 93 LYS A N 1
ATOM 682 C CA . LYS A 1 93 ? 0.217 11.857 -5.503 1.00 94.50 93 LYS A CA 1
ATOM 683 C C . LYS A 1 93 ? 1.676 11.828 -5.036 1.00 94.50 93 LYS A C 1
ATOM 685 O O . LYS A 1 93 ? 2.275 12.877 -4.820 1.00 94.50 93 LYS A O 1
ATOM 690 N N . TYR A 1 94 ? 2.258 10.635 -4.923 1.00 89.25 94 TYR A N 1
ATOM 691 C CA . TYR A 1 94 ? 3.642 10.431 -4.471 1.00 89.25 94 TYR A CA 1
ATOM 692 C C . TYR A 1 94 ? 4.639 10.268 -5.628 1.00 89.25 94 TYR A C 1
ATOM 694 O O . TYR A 1 94 ? 5.793 9.910 -5.419 1.00 89.25 94 TYR A O 1
ATOM 702 N N . GLY A 1 95 ? 4.203 10.523 -6.860 1.00 90.81 95 GLY A N 1
ATOM 703 C CA . GLY A 1 95 ? 4.989 10.328 -8.070 1.00 90.81 95 GLY A CA 1
ATOM 704 C C . GLY A 1 95 ? 4.232 9.510 -9.115 1.00 90.81 95 GLY A C 1
ATOM 705 O O . GLY A 1 95 ? 3.236 8.864 -8.797 1.00 90.81 95 GLY A O 1
ATOM 706 N N . PRO A 1 96 ? 4.682 9.534 -10.379 1.00 91.25 96 PRO A N 1
ATOM 707 C CA . PRO A 1 96 ? 3.963 8.911 -11.481 1.00 91.25 96 PRO A CA 1
ATOM 708 C C . PRO A 1 96 ? 4.053 7.379 -11.413 1.00 91.25 96 PRO A C 1
ATOM 710 O O . PRO A 1 96 ? 4.995 6.783 -11.935 1.00 91.25 96 PRO A O 1
ATOM 713 N N . VAL A 1 97 ? 3.050 6.732 -10.814 1.00 91.50 97 VAL A N 1
ATOM 714 C CA . VAL A 1 97 ? 2.906 5.267 -10.748 1.00 91.50 97 VAL A CA 1
ATOM 715 C C . VAL A 1 97 ? 2.819 4.659 -12.145 1.00 91.50 97 VAL A C 1
ATOM 717 O O . VAL A 1 97 ? 3.358 3.582 -12.387 1.00 91.50 97 VAL A O 1
ATOM 720 N N . ALA A 1 98 ? 2.239 5.389 -13.101 1.00 88.00 98 ALA A N 1
ATOM 721 C CA . ALA A 1 98 ? 2.213 4.996 -14.510 1.00 88.00 98 ALA A CA 1
ATOM 722 C C . ALA A 1 98 ? 3.615 4.829 -15.134 1.00 88.00 98 ALA A C 1
ATOM 724 O O . ALA A 1 98 ? 3.767 4.100 -16.110 1.00 88.00 98 ALA A O 1
ATOM 725 N N . ASN A 1 99 ? 4.650 5.464 -14.567 1.00 90.25 99 ASN A N 1
ATOM 726 C CA . ASN A 1 99 ? 6.030 5.332 -15.044 1.00 90.25 99 ASN A CA 1
ATOM 727 C C . ASN A 1 99 ? 6.763 4.133 -14.419 1.00 90.25 99 ASN A C 1
ATOM 729 O O . ASN A 1 99 ? 7.926 3.876 -14.738 1.00 90.25 99 ASN A O 1
ATOM 733 N N . CYS A 1 100 ? 6.117 3.406 -13.510 1.00 89.12 100 CYS A N 1
ATOM 734 C CA . CYS A 1 100 ? 6.681 2.228 -12.877 1.00 89.12 100 CYS A CA 1
ATOM 735 C C . CYS A 1 100 ? 6.502 1.011 -13.791 1.00 89.12 100 CYS A C 1
ATOM 737 O O . CYS A 1 100 ? 5.388 0.691 -14.191 1.00 89.12 100 CYS A O 1
ATOM 739 N N . ALA A 1 101 ? 7.583 0.272 -14.068 1.00 91.62 101 ALA A N 1
ATOM 740 C CA . ALA A 1 101 ? 7.488 -0.985 -14.824 1.00 91.62 101 ALA A CA 1
ATOM 741 C C . ALA A 1 101 ? 6.594 -2.023 -14.115 1.00 91.62 101 ALA A C 1
ATOM 743 O O . ALA A 1 101 ? 5.958 -2.855 -14.752 1.00 91.62 101 ALA A O 1
ATOM 744 N N . SER A 1 102 ? 6.561 -1.972 -12.782 1.00 93.88 102 SER A N 1
ATOM 745 C CA . SER A 1 102 ? 5.590 -2.655 -11.926 1.00 93.88 102 SER A CA 1
ATOM 746 C C . SER A 1 102 ? 5.462 -1.898 -10.602 1.00 93.88 102 SER A C 1
ATOM 748 O O . SER A 1 102 ? 6.363 -1.130 -10.239 1.00 93.88 102 SER A O 1
ATOM 750 N N . TRP A 1 103 ? 4.377 -2.127 -9.865 1.00 95.62 103 TRP A N 1
ATOM 751 C CA . TRP A 1 103 ? 4.184 -1.586 -8.522 1.00 95.62 103 TRP A CA 1
ATOM 752 C C . TRP A 1 103 ? 3.683 -2.654 -7.542 1.00 95.62 103 TRP A C 1
ATOM 754 O O . TRP A 1 103 ? 3.160 -3.688 -7.954 1.00 95.62 103 TRP A O 1
ATOM 764 N N . GLU A 1 104 ? 3.907 -2.416 -6.252 1.00 97.00 104 GLU A N 1
ATOM 765 C CA . GLU A 1 104 ? 3.409 -3.218 -5.128 1.00 97.00 104 GLU A CA 1
ATOM 766 C C . GLU A 1 104 ? 3.118 -2.291 -3.944 1.00 97.00 104 GLU A C 1
ATOM 768 O O . GLU A 1 104 ? 3.819 -1.293 -3.759 1.00 97.00 104 GLU A O 1
ATOM 773 N N . ALA A 1 105 ? 2.107 -2.624 -3.146 1.00 97.94 105 ALA A N 1
ATOM 774 C CA . ALA A 1 105 ? 1.744 -1.890 -1.944 1.00 97.94 105 ALA A CA 1
ATOM 775 C C . ALA A 1 105 ? 1.659 -2.810 -0.720 1.00 97.94 105 ALA A C 1
ATOM 777 O O . ALA A 1 105 ? 1.120 -3.915 -0.787 1.00 97.94 105 ALA A O 1
ATOM 778 N N . ARG A 1 106 ? 2.175 -2.331 0.412 1.00 97.94 106 ARG A N 1
ATOM 779 C CA . ARG A 1 106 ? 2.075 -2.953 1.737 1.00 97.94 106 ARG A CA 1
ATOM 780 C C . ARG A 1 106 ? 1.266 -2.011 2.619 1.00 97.94 106 ARG A C 1
ATOM 782 O O . ARG A 1 106 ? 1.741 -0.918 2.919 1.00 97.94 106 ARG A O 1
ATOM 789 N N . LEU A 1 107 ? 0.056 -2.420 2.985 1.00 97.56 107 LEU A N 1
ATOM 790 C CA . LEU A 1 107 ? -0.878 -1.613 3.770 1.00 97.56 107 LEU A CA 1
ATOM 791 C C . LEU A 1 107 ? -0.903 -2.157 5.193 1.00 97.56 107 LEU A C 1
ATOM 793 O O . LEU A 1 107 ? -1.430 -3.242 5.425 1.00 97.56 107 LEU A O 1
ATOM 797 N N . VAL A 1 108 ? -0.285 -1.446 6.128 1.00 96.38 108 VAL A N 1
ATOM 798 C CA . VAL A 1 108 ? -0.169 -1.879 7.521 1.00 96.38 108 VAL A CA 1
ATOM 799 C C . VAL A 1 108 ? -1.123 -1.056 8.367 1.00 96.38 108 VAL A C 1
ATOM 801 O O . VAL A 1 108 ? -1.041 0.169 8.383 1.00 96.38 108 VAL A O 1
ATOM 804 N N . GLU A 1 109 ? -2.004 -1.729 9.097 1.00 95.44 109 GLU A N 1
ATOM 805 C CA . GLU A 1 109 ? -2.957 -1.079 9.991 1.00 95.44 109 GLU A CA 1
ATOM 806 C C . GLU A 1 109 ? -3.065 -1.861 11.296 1.00 95.44 109 GLU A C 1
ATOM 808 O O . GLU A 1 109 ? -2.997 -3.091 11.320 1.00 95.44 109 GLU A O 1
ATOM 813 N N . ALA A 1 110 ? -3.170 -1.125 12.393 1.00 92.00 110 ALA A N 1
ATOM 814 C CA . ALA A 1 110 ? -3.185 -1.662 13.741 1.00 92.00 110 ALA A CA 1
ATOM 815 C C . ALA A 1 110 ? -4.620 -1.766 14.284 1.00 92.00 110 ALA A C 1
ATOM 817 O O . ALA A 1 110 ? -4.930 -2.662 15.063 1.00 92.00 110 ALA A O 1
ATOM 818 N N . ASN A 1 111 ? -5.493 -0.840 13.885 1.00 90.25 111 ASN A N 1
ATOM 819 C CA . ASN A 1 111 ? -6.855 -0.732 14.373 1.00 90.25 111 ASN A CA 1
ATOM 820 C C . ASN A 1 111 ? -7.787 -1.736 13.657 1.00 90.25 111 ASN A C 1
ATOM 822 O O . ASN A 1 111 ? -8.024 -1.586 12.453 1.00 90.25 111 ASN A O 1
ATOM 826 N N . PRO A 1 112 ? -8.401 -2.688 14.390 1.00 91.62 112 PRO A N 1
ATOM 827 C CA . PRO A 1 112 ? -9.257 -3.728 13.812 1.00 91.62 112 PRO A CA 1
ATOM 828 C C . PRO A 1 112 ? -10.527 -3.197 13.140 1.00 91.62 112 PRO A C 1
ATOM 830 O O . PRO A 1 112 ? -11.167 -3.909 12.367 1.00 91.62 112 PRO A O 1
ATOM 833 N N . LEU A 1 113 ? -10.896 -1.932 13.380 1.00 94.19 113 LEU A N 1
ATOM 834 C CA . LEU A 1 113 ? -11.985 -1.261 1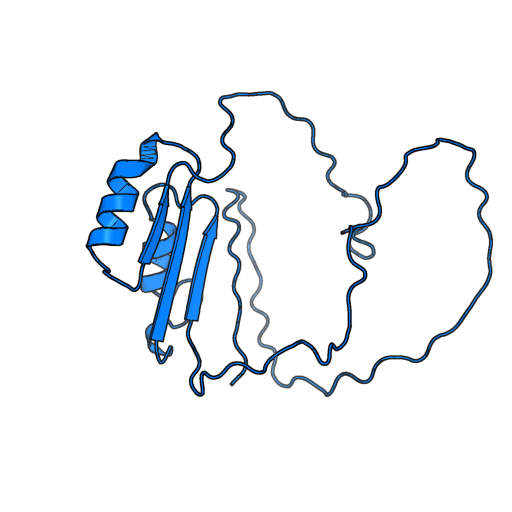2.662 1.00 94.19 113 LEU A CA 1
ATOM 835 C C . LEU A 1 113 ? -11.801 -1.311 11.135 1.00 94.19 113 LEU A C 1
ATOM 837 O O . LEU A 1 113 ? -12.781 -1.270 10.390 1.00 94.19 113 LEU A O 1
ATOM 841 N N . PHE A 1 114 ? -10.555 -1.383 10.670 1.00 96.06 114 PHE A N 1
ATOM 842 C CA . PHE A 1 114 ? -10.212 -1.306 9.257 1.00 96.06 114 PHE A CA 1
ATOM 843 C C . PHE A 1 114 ? -9.909 -2.657 8.598 1.00 96.06 114 PHE A C 1
ATOM 845 O O . PHE A 1 114 ? -9.609 -2.678 7.404 1.00 96.06 114 PHE A O 1
ATOM 852 N N . ASP A 1 115 ? -10.050 -3.774 9.316 1.00 95.56 115 ASP A N 1
ATOM 853 C CA . ASP A 1 115 ? -9.768 -5.111 8.783 1.00 95.56 115 ASP A CA 1
ATOM 854 C C . ASP A 1 115 ? -10.572 -5.406 7.503 1.00 95.56 115 ASP A C 1
ATOM 856 O O . ASP A 1 115 ? -10.003 -5.691 6.449 1.00 95.56 115 ASP A O 1
ATOM 860 N N . GLU A 1 116 ? -11.901 -5.287 7.562 1.00 97.69 116 GLU A N 1
ATOM 861 C CA . GLU A 1 116 ? -12.780 -5.579 6.419 1.00 97.69 116 GLU A CA 1
ATOM 862 C C . GLU A 1 116 ? -12.590 -4.610 5.233 1.00 97.69 116 GLU A C 1
ATOM 864 O O . GLU A 1 116 ? -12.486 -5.074 4.087 1.00 97.69 116 GLU A O 1
ATOM 869 N N . PRO A 1 117 ? -12.480 -3.281 5.444 1.00 97.00 117 PRO A N 1
ATOM 870 C CA . PRO A 1 117 ? -12.094 -2.356 4.383 1.00 97.00 117 PRO A CA 1
ATOM 871 C C . PRO A 1 117 ? -10.768 -2.723 3.706 1.00 97.00 117 PRO A C 1
ATOM 873 O O . PRO A 1 117 ? -10.724 -2.806 2.478 1.00 97.00 117 PRO A O 1
ATOM 876 N N . LEU A 1 118 ? -9.702 -2.995 4.465 1.00 96.94 118 LEU A N 1
ATOM 877 C CA . LEU A 1 118 ? -8.389 -3.303 3.888 1.00 96.94 118 LEU A CA 1
ATOM 878 C C . LEU A 1 118 ? -8.356 -4.653 3.184 1.00 96.94 118 LEU A C 1
ATOM 880 O O . LEU A 1 118 ? -7.772 -4.763 2.106 1.00 96.94 118 LEU A O 1
ATOM 884 N N . LYS A 1 119 ? -9.049 -5.656 3.722 1.00 97.19 119 LYS A N 1
ATOM 885 C CA . LYS A 1 119 ? -9.250 -6.942 3.049 1.00 97.19 119 LYS A CA 1
ATOM 886 C C . LYS A 1 119 ? -9.971 -6.769 1.712 1.00 97.19 119 LYS A C 1
ATOM 888 O O . LYS A 1 119 ? -9.623 -7.412 0.723 1.00 97.19 119 LYS A O 1
ATOM 893 N N . SER A 1 120 ? -10.935 -5.850 1.652 1.00 97.81 120 SER A N 1
ATOM 894 C CA . SER A 1 120 ? -11.615 -5.490 0.405 1.00 97.81 120 SER A CA 1
ATOM 895 C C . SER A 1 120 ? -10.688 -4.772 -0.581 1.00 97.81 120 SER A C 1
ATOM 897 O O . SER A 1 120 ? -10.822 -4.968 -1.788 1.00 97.81 120 SER A O 1
ATOM 899 N N . VAL A 1 121 ? -9.746 -3.950 -0.104 1.00 97.75 121 VAL A N 1
ATOM 900 C CA . VAL A 1 121 ? -8.719 -3.323 -0.955 1.00 97.75 121 VAL A CA 1
ATOM 901 C C . VAL A 1 121 ? -7.756 -4.377 -1.503 1.00 97.75 121 VAL A C 1
ATOM 903 O O . VAL A 1 121 ? -7.527 -4.410 -2.708 1.00 97.75 121 VAL A O 1
ATOM 906 N N . GLU A 1 122 ? -7.245 -5.276 -0.664 1.00 97.88 122 GLU A N 1
ATOM 907 C CA . GLU A 1 122 ? -6.350 -6.362 -1.084 1.00 97.88 122 GLU A CA 1
ATOM 908 C C . GLU A 1 122 ? -6.999 -7.267 -2.142 1.00 97.88 122 GLU A C 1
ATOM 910 O O . GLU A 1 122 ? -6.392 -7.555 -3.175 1.00 97.88 122 GLU A O 1
ATOM 915 N N . ALA A 1 123 ? -8.271 -7.633 -1.951 1.00 98.00 123 ALA A N 1
ATOM 916 C CA . ALA A 1 123 ? -9.019 -8.457 -2.900 1.00 98.00 123 ALA A CA 1
ATOM 917 C C . ALA A 1 123 ? -9.177 -7.814 -4.293 1.00 98.00 123 ALA A C 1
ATOM 919 O O . ALA A 1 123 ? -9.283 -8.533 -5.288 1.00 98.00 123 ALA A O 1
ATOM 920 N N . LYS A 1 124 ? -9.177 -6.476 -4.392 1.00 98.06 124 LYS A N 1
ATOM 921 C CA . LYS A 1 124 ? -9.252 -5.757 -5.679 1.00 98.06 124 LYS A CA 1
ATOM 922 C C . LYS A 1 124 ? -7.950 -5.835 -6.483 1.00 98.06 124 LYS A C 1
ATOM 924 O O . LYS A 1 124 ? -7.996 -5.676 -7.700 1.00 98.06 124 LYS A O 1
ATOM 929 N N . TYR A 1 125 ? -6.813 -6.074 -5.829 1.00 97.25 125 TYR A N 1
ATOM 930 C CA . TYR A 1 125 ? -5.480 -6.018 -6.440 1.00 97.25 125 TYR A CA 1
ATOM 931 C C . TYR A 1 125 ? -4.646 -7.263 -6.092 1.00 97.25 125 TYR A C 1
ATOM 933 O O . TYR A 1 125 ? -3.597 -7.158 -5.439 1.00 97.25 125 TYR A O 1
ATOM 941 N N . PRO A 1 126 ? -5.092 -8.458 -6.520 1.00 96.94 126 PRO A N 1
ATOM 942 C CA . PRO A 1 126 ? -4.471 -9.717 -6.131 1.00 96.94 126 PRO A CA 1
ATOM 943 C C . PRO A 1 126 ? -2.997 -9.769 -6.553 1.00 96.94 126 PRO A C 1
ATOM 945 O O . PRO A 1 126 ? -2.656 -9.604 -7.723 1.00 96.94 126 PRO A O 1
ATOM 948 N N . GLY A 1 127 ? -2.111 -10.006 -5.582 1.00 95.88 127 GLY A N 1
ATOM 949 C CA . GLY A 1 127 ? -0.664 -10.118 -5.800 1.00 95.88 127 GLY A CA 1
ATOM 950 C C . GLY A 1 127 ? 0.082 -8.789 -5.968 1.00 95.88 127 GLY A C 1
ATOM 951 O O . GLY A 1 127 ? 1.296 -8.810 -6.166 1.00 95.88 127 GLY A O 1
ATOM 952 N N . GLN A 1 128 ? -0.612 -7.651 -5.888 1.00 96.69 128 GLN A N 1
ATOM 953 C CA . GLN A 1 128 ? -0.005 -6.315 -5.929 1.00 96.69 128 GLN A CA 1
ATOM 954 C C . GLN A 1 128 ? -0.175 -5.566 -4.612 1.00 96.69 128 GLN A C 1
ATOM 956 O O . GLN A 1 128 ? 0.730 -4.843 -4.203 1.00 96.69 128 GLN A O 1
ATOM 961 N N . VAL A 1 129 ? -1.322 -5.729 -3.956 1.00 98.19 129 VAL A N 1
ATOM 962 C CA . VAL A 1 129 ? -1.572 -5.192 -2.620 1.00 98.19 129 VAL A CA 1
ATOM 963 C C . VAL A 1 129 ? -1.440 -6.318 -1.610 1.00 98.19 129 VAL A C 1
ATOM 965 O O . VAL A 1 129 ? -1.874 -7.441 -1.853 1.00 98.19 129 VAL A O 1
ATOM 968 N N . HIS A 1 130 ? -0.830 -5.990 -0.480 1.00 97.69 130 HIS A N 1
ATOM 969 C CA . HIS A 1 130 ? -0.675 -6.873 0.659 1.00 97.69 130 HIS A CA 1
ATOM 970 C C . HIS A 1 130 ? -1.140 -6.134 1.907 1.00 97.69 130 HIS A C 1
ATOM 972 O O . HIS A 1 130 ? -0.467 -5.196 2.349 1.00 97.69 130 HIS A O 1
ATOM 978 N N . ALA A 1 131 ? -2.288 -6.532 2.445 1.00 96.62 131 ALA A N 1
ATOM 979 C CA . ALA A 1 131 ? -2.836 -5.923 3.646 1.00 96.62 131 ALA A CA 1
ATOM 980 C C . ALA A 1 131 ? -2.374 -6.697 4.885 1.00 96.62 131 ALA A C 1
ATOM 982 O O . ALA A 1 131 ? -2.601 -7.896 5.020 1.00 96.62 131 ALA A O 1
ATOM 983 N N . SER A 1 132 ? -1.740 -5.988 5.810 1.00 95.00 132 SER A N 1
ATOM 984 C CA . SER A 1 132 ? -1.363 -6.487 7.128 1.00 95.00 132 SER A CA 1
ATOM 985 C C . SER A 1 132 ? -2.245 -5.793 8.167 1.00 95.00 132 SER A C 1
ATOM 987 O O . SER A 1 132 ? -1.821 -4.861 8.854 1.00 95.00 132 SER A O 1
ATOM 989 N N . PHE A 1 133 ? -3.500 -6.224 8.240 1.00 91.25 133 PHE A N 1
ATOM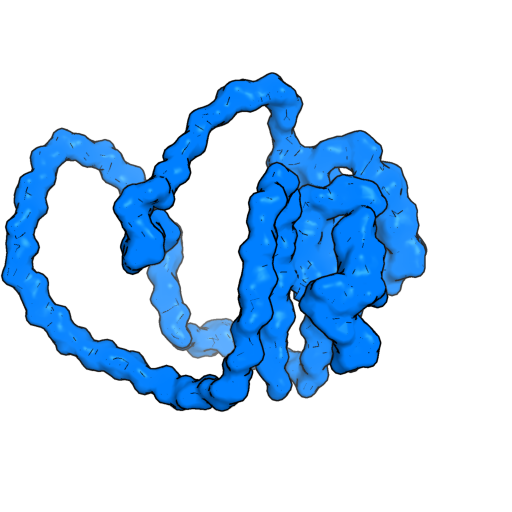 990 C CA . PHE A 1 133 ? -4.515 -5.693 9.150 1.00 91.25 133 PHE A CA 1
ATOM 991 C C . PHE A 1 133 ? -4.364 -6.269 10.566 1.00 91.25 133 PHE A C 1
ATOM 993 O O . PHE A 1 133 ? -4.006 -7.435 10.732 1.00 91.25 133 PHE A O 1
ATOM 1000 N N . SER A 1 134 ? -4.586 -5.445 11.592 1.00 85.75 134 SER A N 1
ATOM 1001 C CA . SER A 1 134 ? -4.390 -5.795 13.008 1.00 85.75 134 SER A CA 1
ATOM 1002 C C . SER A 1 134 ? -3.014 -6.410 13.330 1.00 85.75 134 SER A C 1
ATOM 1004 O O . SER A 1 134 ? -2.879 -7.238 14.231 1.00 85.75 134 SER A O 1
ATOM 1006 N N . THR A 1 135 ? -1.972 -6.022 12.582 1.00 80.50 135 THR A N 1
ATOM 1007 C CA . THR A 1 135 ? -0.604 -6.565 12.750 1.00 80.50 135 THR A CA 1
ATOM 1008 C C . THR A 1 135 ? 0.385 -5.575 13.356 1.00 80.50 135 THR A C 1
ATOM 1010 O O . THR A 1 135 ? 1.399 -5.989 13.920 1.00 80.50 135 THR A O 1
ATOM 1013 N N . ALA A 1 136 ? 0.114 -4.273 13.246 1.00 77.75 136 ALA A N 1
ATOM 1014 C CA . ALA A 1 136 ? 0.900 -3.245 13.913 1.00 77.75 136 ALA A CA 1
ATOM 1015 C C . ALA A 1 136 ? 0.451 -3.072 15.370 1.00 77.75 136 ALA A C 1
ATOM 1017 O O . ALA A 1 136 ? -0.654 -3.454 15.753 1.00 77.75 136 ALA A O 1
ATOM 1018 N N . ALA A 1 137 ? 1.322 -2.491 16.196 1.00 73.19 137 ALA A N 1
ATOM 1019 C CA . ALA A 1 137 ? 0.980 -2.187 17.578 1.00 73.19 137 ALA A CA 1
ATOM 1020 C C . ALA A 1 137 ? -0.122 -1.116 17.621 1.00 73.19 137 ALA A C 1
ATOM 1022 O O . ALA A 1 137 ? 0.089 0.016 17.187 1.00 73.19 137 ALA A O 1
ATOM 1023 N N . TYR A 1 138 ? -1.284 -1.481 18.162 1.00 66.38 138 TYR A N 1
ATOM 1024 C CA . TYR A 1 138 ? -2.381 -0.569 18.473 1.00 66.38 138 TYR A CA 1
ATOM 1025 C C . TYR A 1 138 ? -2.495 -0.417 19.989 1.00 66.38 138 TYR A C 1
ATOM 1027 O O . TYR A 1 138 ? -2.419 -1.405 20.721 1.00 66.38 138 TYR A O 1
ATOM 1035 N N . MET A 1 139 ? -2.712 0.809 20.463 1.00 55.44 139 MET A N 1
ATOM 1036 C CA . MET A 1 139 ? -3.187 1.056 21.822 1.00 55.44 139 MET A CA 1
ATOM 1037 C C . MET A 1 139 ? -4.527 1.789 21.745 1.00 55.44 139 MET A C 1
ATOM 1039 O O . MET A 1 139 ? -4.663 2.746 20.982 1.00 55.44 139 MET A O 1
ATOM 1043 N N . CYS A 1 140 ? -5.507 1.355 22.541 1.00 62.47 140 CYS A N 1
ATOM 1044 C CA . CYS A 1 140 ? -6.673 2.184 22.862 1.00 62.47 140 CYS A CA 1
ATOM 1045 C C . CYS A 1 140 ? -6.204 3.497 23.517 1.00 62.47 140 CYS A C 1
ATOM 1047 O O . CYS A 1 140 ? -5.047 3.571 23.933 1.00 62.47 140 CYS A O 1
ATOM 1049 N N . GLU A 1 141 ? -7.079 4.508 23.637 1.00 66.12 141 GLU A N 1
ATOM 1050 C CA . GLU A 1 141 ? -6.762 5.782 24.309 1.00 66.12 141 GLU A CA 1
ATOM 1051 C C . GLU A 1 141 ? -5.923 5.559 25.575 1.00 66.12 141 GLU A C 1
ATOM 1053 O O . GLU A 1 141 ? -6.390 5.038 26.588 1.00 66.12 141 GLU A O 1
ATOM 1058 N N . ALA A 1 142 ? -4.650 5.931 25.485 1.00 60.12 142 ALA A N 1
ATOM 1059 C CA . ALA A 1 142 ? -3.682 5.804 26.552 1.00 60.12 142 ALA A CA 1
ATOM 1060 C C . ALA A 1 142 ? -2.793 7.044 26.534 1.00 60.12 142 ALA A C 1
ATOM 1062 O O . ALA A 1 142 ? -2.414 7.554 25.478 1.00 60.12 142 ALA A O 1
ATOM 1063 N N . GLN A 1 143 ? -2.459 7.545 27.719 1.00 65.56 143 GLN A N 1
ATOM 1064 C CA . GLN A 1 143 ? -1.450 8.585 27.851 1.00 65.56 143 GLN A CA 1
ATOM 1065 C C . GLN A 1 143 ? -0.072 7.953 27.669 1.00 65.56 143 GLN A C 1
ATOM 1067 O O . GLN A 1 143 ? 0.345 7.114 28.465 1.00 65.56 143 GLN A O 1
ATOM 1072 N N . THR A 1 144 ? 0.636 8.377 26.626 1.00 60.34 144 THR A N 1
ATOM 1073 C CA . THR A 1 144 ? 2.047 8.051 26.416 1.00 60.34 144 THR A CA 1
ATOM 1074 C C . THR A 1 144 ? 2.883 9.325 26.457 1.00 60.34 144 THR A C 1
ATOM 1076 O O . THR A 1 144 ? 2.422 10.397 26.062 1.00 60.34 144 THR A O 1
ATOM 1079 N N . SER A 1 145 ? 4.116 9.205 26.939 1.00 72.81 145 SER A N 1
ATOM 1080 C CA . SER A 1 145 ? 5.097 10.287 26.964 1.00 72.81 145 SER A CA 1
ATOM 1081 C C . SER A 1 145 ? 6.204 9.940 25.982 1.00 72.81 145 SER A C 1
ATOM 1083 O O . SER A 1 145 ? 6.868 8.917 26.140 1.00 72.81 145 SER A O 1
ATOM 1085 N N . PHE A 1 146 ? 6.424 10.787 24.982 1.00 58.31 146 PHE A N 1
ATOM 1086 C CA . PHE A 1 146 ? 7.558 10.669 24.073 1.00 58.31 146 PHE A CA 1
ATOM 1087 C C . PHE A 1 146 ? 8.430 11.917 24.170 1.00 58.31 146 PHE A C 1
ATOM 1089 O O . PHE A 1 146 ? 7.942 13.027 24.381 1.00 58.31 146 PHE A O 1
ATOM 1096 N N . PHE A 1 147 ? 9.737 11.720 24.032 1.00 63.19 147 PHE A N 1
ATOM 1097 C CA . PHE A 1 147 ? 10.694 12.812 23.956 1.00 63.19 147 PHE A CA 1
ATOM 1098 C C . PHE A 1 147 ? 10.846 13.200 22.488 1.00 63.19 147 PHE A C 1
ATOM 1100 O O . PHE A 1 147 ? 11.336 12.411 21.684 1.00 63.19 147 PHE A O 1
ATOM 1107 N N . LEU A 1 148 ? 10.410 14.408 22.137 1.00 58.97 148 LEU A N 1
ATOM 1108 C CA . LEU A 1 148 ? 10.798 15.030 20.878 1.00 58.97 148 LEU A CA 1
ATOM 1109 C C . LEU A 1 148 ? 12.148 15.703 21.097 1.00 58.97 148 LEU A C 1
ATOM 1111 O O . LEU A 1 148 ? 12.269 16.585 21.949 1.00 58.97 148 LEU A O 1
ATOM 1115 N N . ASP A 1 149 ? 13.158 15.297 20.335 1.00 59.91 149 ASP A N 1
ATOM 1116 C CA . ASP A 1 149 ? 14.403 16.051 20.251 1.00 59.91 149 ASP A CA 1
ATOM 1117 C C . ASP A 1 149 ? 14.141 17.346 19.469 1.00 59.91 149 ASP A C 1
ATOM 1119 O O . ASP A 1 149 ? 14.215 17.396 18.244 1.00 59.91 149 ASP A O 1
ATOM 1123 N N . THR A 1 150 ? 13.726 18.393 20.182 1.00 64.88 150 THR A N 1
ATOM 1124 C CA . THR A 1 150 ? 13.381 19.697 19.595 1.00 64.88 150 THR A CA 1
ATOM 1125 C C . THR A 1 150 ? 14.556 20.670 19.580 1.00 64.88 150 THR A C 1
ATOM 1127 O O . THR A 1 150 ? 14.366 21.843 19.262 1.00 64.88 150 THR A O 1
ATOM 1130 N N . VAL A 1 151 ? 15.750 20.244 20.006 1.00 61.75 151 VAL A N 1
ATOM 1131 C CA . VAL A 1 151 ? 16.802 21.180 20.430 1.00 61.75 151 VAL A CA 1
ATOM 1132 C C . VAL A 1 151 ? 17.913 21.339 19.392 1.00 61.75 151 VAL A C 1
ATOM 1134 O O . VAL A 1 151 ? 18.617 22.346 19.432 1.00 61.75 151 VAL A O 1
ATOM 1137 N N . ASN A 1 152 ? 18.078 20.409 18.440 1.00 56.81 152 ASN A N 1
ATOM 1138 C CA . ASN A 1 152 ? 19.101 20.558 17.403 1.00 56.81 152 ASN A CA 1
ATOM 1139 C C . ASN A 1 152 ? 18.800 19.808 16.089 1.00 56.81 152 ASN A C 1
ATOM 1141 O O . ASN A 1 152 ? 19.157 18.644 15.928 1.00 56.81 152 ASN A O 1
ATOM 1145 N N . VAL A 1 153 ? 18.256 20.517 15.094 1.00 60.19 153 VAL A N 1
ATOM 1146 C CA . VAL A 1 153 ? 18.062 19.996 13.722 1.00 60.19 153 VAL A CA 1
ATOM 1147 C C . VAL A 1 153 ? 19.361 19.547 13.028 1.00 60.19 153 VAL A C 1
ATOM 1149 O O . VAL A 1 153 ? 19.299 18.795 12.057 1.00 60.19 153 VAL A O 1
ATOM 1152 N N . GLU A 1 154 ? 20.536 19.967 13.510 1.00 57.69 154 GLU A N 1
ATOM 1153 C CA . GLU A 1 154 ? 21.844 19.603 12.943 1.00 57.69 154 GLU A CA 1
ATOM 1154 C C . GLU A 1 154 ? 22.436 18.323 13.556 1.00 57.69 154 GLU A C 1
ATOM 1156 O O . GLU A 1 154 ? 23.335 17.715 12.976 1.00 57.69 154 GLU A O 1
ATOM 1161 N N . LYS A 1 155 ? 21.940 17.891 14.723 1.00 57.97 155 LYS A N 1
ATOM 1162 C CA . LYS A 1 155 ? 22.367 16.668 15.416 1.00 57.97 155 LYS A CA 1
ATOM 1163 C C . LYS A 1 155 ? 21.148 15.919 15.924 1.00 57.97 155 LYS A C 1
ATOM 1165 O O . LYS A 1 155 ? 20.911 15.853 17.123 1.00 57.97 155 LYS A O 1
ATOM 1170 N N . ASN A 1 156 ? 20.391 15.352 14.998 1.00 51.34 156 ASN A N 1
ATOM 1171 C CA . ASN A 1 156 ? 19.354 14.409 15.375 1.00 51.34 156 ASN A CA 1
ATOM 1172 C C . ASN A 1 156 ? 20.027 13.175 16.005 1.00 51.34 156 ASN A C 1
ATOM 1174 O O . ASN A 1 156 ? 20.878 12.556 15.365 1.00 51.34 156 ASN A O 1
ATOM 1178 N N . PHE A 1 157 ? 19.666 12.816 17.237 1.00 51.31 157 PHE A N 1
ATOM 1179 C CA . PHE A 1 157 ? 20.107 11.568 17.874 1.00 51.31 157 PHE A CA 1
ATOM 1180 C C . PHE A 1 157 ? 19.238 10.373 17.434 1.00 51.31 157 PHE A C 1
ATOM 1182 O O . PHE A 1 157 ? 18.661 9.689 18.281 1.00 51.31 157 PHE A O 1
ATOM 1189 N N . TRP A 1 158 ? 19.111 10.149 16.120 1.00 53.94 158 TRP A N 1
ATOM 1190 C CA . TRP A 1 158 ? 18.588 8.883 15.587 1.00 53.94 158 TRP A CA 1
ATOM 1191 C C . TRP A 1 158 ? 19.707 7.864 15.377 1.00 53.94 158 TRP A C 1
ATOM 1193 O O . TRP A 1 158 ? 20.849 8.281 15.072 1.00 53.94 158 TRP A O 1
#

Radius of gyration: 21.17 Å; chains: 1; bounding box: 53×35×52 Å

Sequence (158 aa):
MPAVFIVSLSFVANLYIVTALSRYAPRMVPPQSMLNTGGLTKTNGTTTVSSSPCACETASPLWVPPSRTTGKCVFIDLGAANGNSFEEFLNNKYGPVANCASWEARLVEANPLFDEPLKSVEAKYPGQVHASFSTAAYMCEAQTSFFLDTVNVEKNFW

Secondary structure (DSSP, 8-state):
-----EEE--------------------PPPPP-------------------SS---S--TTPPPPS--S--EEEEEET-TTSHHHHHHHTTTTS-GGG-SSEEEEEEE--GGGHHHHHHHHHHSTTTEEEEET-S---SS---------S-TTS---